Protein AF-A0A1Y4W9K0-F1 (afdb_monomer)

Foldseek 3Di:
DPPPCQWDFPDWDDDQWIWTWIARNVPQFIKIWIDHPPDIDIDFDADPVRHGDGDDPDPPDD

pLDDT: mean 87.02, std 16.93, range [38.94, 97.81]

Sequence (62 aa):
MAKNDRFQIIYTQGVADITRILLDTETGVLYLEMASGYAGGITPLLDADGKPMKWAPREGQA

Structure (mmCIF, N/CA/C/O backbone):
data_AF-A0A1Y4W9K0-F1
#
_entry.id   AF-A0A1Y4W9K0-F1
#
loop_
_atom_site.group_PDB
_atom_site.id
_atom_site.type_symbol
_atom_site.label_atom_id
_atom_site.label_alt_id
_atom_site.label_comp_id
_atom_site.label_asym_id
_atom_site.label_entity_id
_atom_site.label_seq_id
_atom_site.pdbx_PDB_ins_code
_atom_site.Cartn_x
_atom_site.Cartn_y
_atom_site.Cartn_z
_atom_site.occupancy
_atom_site.B_iso_or_equiv
_atom_site.auth_seq_id
_atom_site.auth_comp_id
_atom_site.auth_asym_id
_atom_site.auth_atom_id
_atom_site.pdbx_PDB_model_num
ATOM 1 N N . MET A 1 1 ? 9.992 21.194 12.003 1.00 44.94 1 MET A N 1
ATOM 2 C CA . MET A 1 1 ? 8.719 20.822 11.353 1.00 44.94 1 MET A CA 1
ATOM 3 C C . MET A 1 1 ? 8.350 19.423 11.805 1.00 44.94 1 MET A C 1
ATOM 5 O O . MET A 1 1 ? 9.143 18.521 11.572 1.00 44.94 1 MET A O 1
ATOM 9 N N . ALA A 1 2 ? 7.215 19.238 12.483 1.00 48.41 2 ALA A N 1
ATOM 10 C CA . ALA A 1 2 ? 6.699 17.894 12.730 1.00 48.41 2 ALA A CA 1
ATOM 11 C C . ALA A 1 2 ? 6.364 17.277 11.366 1.00 48.41 2 ALA A C 1
ATOM 13 O O . ALA A 1 2 ? 5.544 17.816 10.622 1.00 48.41 2 ALA A O 1
ATOM 14 N N . LYS A 1 3 ? 7.103 16.238 10.982 1.00 58.09 3 LYS A N 1
ATOM 15 C CA . LYS A 1 3 ? 6.936 15.570 9.698 1.00 58.09 3 LYS A CA 1
ATOM 16 C C . LYS A 1 3 ? 5.647 14.760 9.801 1.00 58.09 3 LYS A C 1
ATOM 18 O O . LYS A 1 3 ? 5.597 13.767 10.518 1.00 58.09 3 LYS A O 1
ATOM 23 N N . ASN A 1 4 ? 4.586 15.267 9.186 1.00 61.09 4 ASN A N 1
ATOM 24 C CA . ASN A 1 4 ? 3.274 14.633 9.175 1.00 61.09 4 ASN A CA 1
ATOM 25 C C . ASN A 1 4 ? 3.336 13.430 8.214 1.00 61.09 4 ASN A C 1
ATOM 27 O O . ASN A 1 4 ? 2.847 13.494 7.088 1.00 61.09 4 ASN A O 1
ATOM 31 N N . ASP A 1 5 ? 4.031 12.361 8.621 1.00 82.00 5 ASP A N 1
ATOM 32 C CA . ASP A 1 5 ? 4.202 11.126 7.845 1.00 82.00 5 ASP A CA 1
ATOM 33 C C . ASP A 1 5 ? 2.906 10.299 7.930 1.00 82.00 5 ASP A C 1
ATOM 35 O O . ASP A 1 5 ? 2.873 9.203 8.490 1.00 82.00 5 ASP A O 1
ATOM 39 N N . ARG A 1 6 ? 1.812 10.866 7.393 1.00 92.19 6 ARG A N 1
ATOM 40 C CA . ARG A 1 6 ? 0.486 10.235 7.364 1.00 92.19 6 ARG A CA 1
ATOM 41 C C . ARG A 1 6 ? 0.555 8.862 6.703 1.00 92.19 6 ARG A C 1
ATOM 43 O O . ARG A 1 6 ? -0.034 7.920 7.219 1.00 92.19 6 ARG A O 1
ATOM 50 N N . PHE A 1 7 ? 1.278 8.752 5.591 1.00 94.25 7 PHE A N 1
ATOM 51 C CA . PHE A 1 7 ? 1.483 7.493 4.884 1.00 94.25 7 PHE A CA 1
ATOM 52 C C . PHE A 1 7 ? 2.847 6.900 5.227 1.00 94.25 7 PHE A C 1
ATOM 54 O O . PHE A 1 7 ? 3.884 7.471 4.888 1.00 94.25 7 PHE A O 1
ATOM 61 N N . GLN A 1 8 ? 2.840 5.738 5.874 1.00 94.69 8 GLN A N 1
ATOM 62 C CA . GLN A 1 8 ? 4.044 4.999 6.241 1.00 94.69 8 GLN A CA 1
ATOM 63 C C . GLN A 1 8 ? 4.235 3.793 5.326 1.00 94.69 8 GLN A C 1
ATOM 65 O O . GLN A 1 8 ? 3.316 3.002 5.140 1.00 94.69 8 GLN A O 1
ATOM 70 N N . ILE A 1 9 ? 5.438 3.620 4.778 1.00 94.50 9 ILE A N 1
ATOM 71 C CA . ILE A 1 9 ? 5.800 2.400 4.050 1.00 94.50 9 ILE A CA 1
ATOM 72 C C . ILE A 1 9 ? 6.037 1.295 5.081 1.00 94.50 9 ILE A C 1
ATOM 74 O O . ILE A 1 9 ? 6.987 1.372 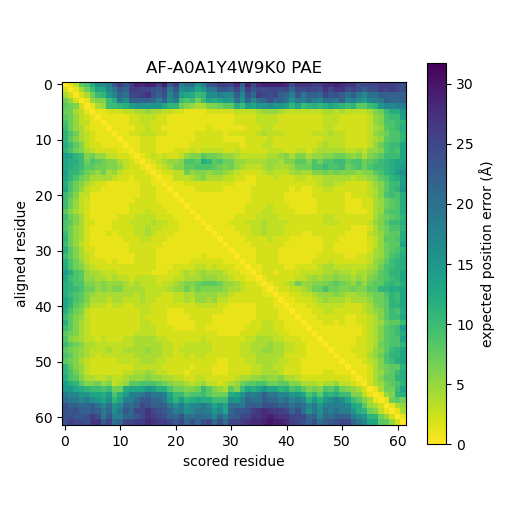5.856 1.00 94.50 9 ILE A O 1
ATOM 78 N N . ILE A 1 10 ? 5.196 0.265 5.069 1.00 94.44 10 ILE A N 1
ATO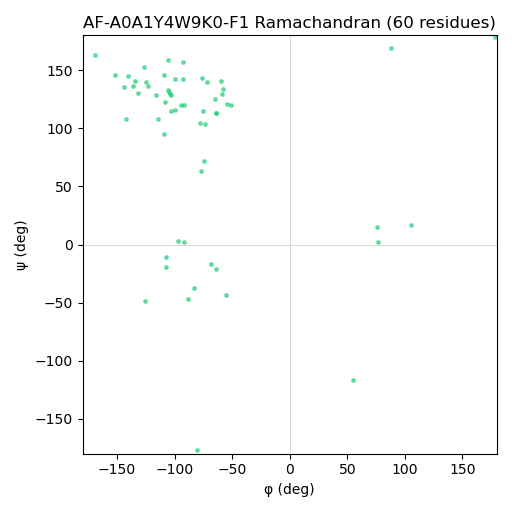M 79 C CA . ILE A 1 10 ? 5.299 -0.878 5.992 1.00 94.44 10 ILE A CA 1
ATOM 80 C C . ILE A 1 10 ? 5.798 -2.154 5.306 1.00 94.44 10 ILE A C 1
ATOM 82 O O . ILE A 1 10 ? 6.132 -3.134 5.965 1.00 94.44 10 ILE A O 1
ATOM 86 N N . TYR A 1 11 ? 5.865 -2.145 3.975 1.00 95.31 11 TYR A N 1
ATOM 87 C CA . TYR A 1 11 ? 6.449 -3.215 3.176 1.00 95.31 11 TYR A CA 1
ATOM 88 C C . TYR A 1 11 ? 6.993 -2.654 1.864 1.00 95.31 11 TYR A C 1
ATOM 90 O O . TYR A 1 11 ? 6.430 -1.717 1.295 1.00 95.31 11 TYR A O 1
ATOM 98 N N . THR A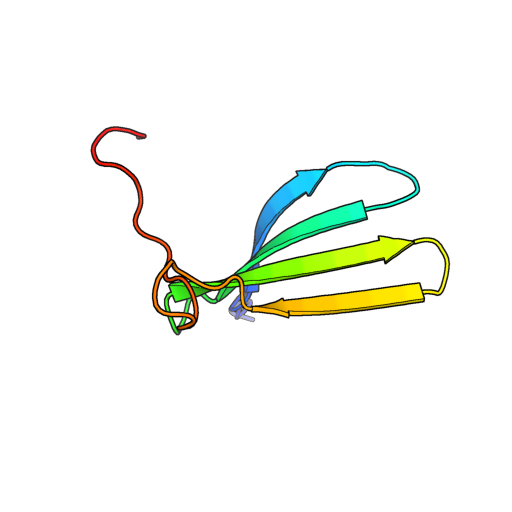 1 12 ? 8.088 -3.226 1.371 1.00 96.12 12 THR A N 1
ATOM 99 C CA . THR A 1 12 ? 8.661 -2.913 0.059 1.00 96.12 12 THR A CA 1
ATOM 100 C C . THR A 1 12 ? 9.226 -4.182 -0.558 1.00 96.12 12 THR A C 1
ATOM 102 O O . THR A 1 12 ? 9.917 -4.950 0.109 1.00 96.12 12 THR A O 1
ATOM 105 N N . GLN A 1 13 ? 8.952 -4.376 -1.843 1.00 96.38 13 GLN A N 1
ATOM 106 C CA . GLN A 1 13 ? 9.456 -5.478 -2.645 1.00 96.38 13 GLN A CA 1
ATOM 107 C C . GLN A 1 13 ? 9.959 -4.963 -3.993 1.00 96.38 13 GLN A C 1
ATOM 109 O O . GLN A 1 13 ? 9.320 -4.114 -4.611 1.00 96.38 13 GLN A O 1
ATOM 114 N N . GLY A 1 14 ? 11.073 -5.536 -4.453 1.00 92.88 14 GLY A N 1
ATOM 115 C CA . GLY A 1 14 ? 11.669 -5.244 -5.755 1.00 92.88 14 GLY A CA 1
ATOM 116 C C . GLY A 1 14 ? 12.645 -4.064 -5.745 1.00 92.88 14 GLY A C 1
ATOM 117 O O . GLY A 1 14 ? 12.792 -3.358 -4.749 1.00 92.88 14 GLY A O 1
ATOM 118 N N . VAL A 1 15 ? 13.368 -3.912 -6.859 1.00 81.75 15 VAL A N 1
ATOM 119 C CA . VAL A 1 15 ? 14.423 -2.892 -7.036 1.00 81.75 15 VAL A CA 1
ATOM 120 C C . VAL A 1 15 ? 14.169 -2.053 -8.290 1.00 81.75 15 VAL A C 1
ATOM 122 O O . VAL A 1 15 ? 14.199 -0.831 -8.208 1.00 81.75 15 VAL A O 1
ATOM 125 N N . ALA A 1 16 ? 13.899 -2.694 -9.435 1.00 86.00 16 ALA A N 1
ATOM 126 C CA . ALA A 1 16 ? 13.545 -2.015 -10.687 1.00 86.00 16 ALA A CA 1
ATOM 127 C C . ALA A 1 16 ? 12.030 -1.767 -10.801 1.00 86.00 16 ALA A C 1
ATOM 129 O O . ALA A 1 16 ? 11.607 -0.648 -11.078 1.00 86.00 16 ALA A O 1
ATOM 130 N N . ASP A 1 17 ? 11.235 -2.798 -10.507 1.00 91.00 17 ASP A N 1
ATOM 131 C CA . ASP A 1 17 ? 9.792 -2.697 -10.309 1.00 91.00 17 ASP A CA 1
ATOM 132 C C . ASP A 1 17 ? 9.524 -2.758 -8.809 1.00 91.00 17 ASP A C 1
ATOM 134 O O . ASP A 1 17 ? 9.845 -3.752 -8.155 1.00 91.00 17 ASP A O 1
ATOM 138 N N . ILE A 1 18 ? 9.004 -1.670 -8.251 1.00 94.88 18 ILE A N 1
ATOM 139 C CA . ILE A 1 18 ? 8.804 -1.513 -6.816 1.00 94.88 18 ILE A CA 1
ATOM 140 C C . ILE A 1 18 ? 7.330 -1.719 -6.500 1.00 94.88 18 ILE A C 1
ATOM 142 O O . ILE A 1 18 ? 6.459 -1.073 -7.076 1.00 94.88 18 ILE A O 1
ATOM 146 N N . THR A 1 19 ? 7.059 -2.586 -5.534 1.00 97.00 19 THR A N 1
ATOM 147 C CA . THR A 1 19 ? 5.744 -2.738 -4.911 1.00 97.00 19 THR A CA 1
ATOM 148 C C . THR A 1 19 ? 5.850 -2.363 -3.440 1.00 97.00 19 THR A C 1
ATOM 150 O O . THR A 1 19 ? 6.730 -2.867 -2.739 1.00 97.00 19 THR A O 1
ATOM 153 N N . ARG A 1 20 ? 4.974 -1.481 -2.949 1.00 97.00 20 ARG A N 1
ATOM 154 C CA . ARG A 1 20 ? 4.936 -1.066 -1.540 1.00 97.00 20 ARG A CA 1
ATOM 155 C C . ARG A 1 20 ? 3.551 -1.236 -0.947 1.00 97.00 20 ARG A C 1
ATOM 157 O O . ARG A 1 20 ? 2.545 -1.128 -1.645 1.00 97.00 20 ARG A O 1
ATOM 164 N N . ILE A 1 21 ? 3.522 -1.443 0.366 1.00 97.06 21 ILE A N 1
ATOM 165 C CA . ILE A 1 21 ? 2.304 -1.301 1.160 1.00 97.06 21 ILE A CA 1
ATOM 166 C C . ILE A 1 21 ? 2.440 -0.040 1.998 1.00 97.06 21 ILE A C 1
ATOM 168 O O . ILE A 1 21 ? 3.397 0.098 2.766 1.00 97.06 21 ILE A O 1
ATOM 172 N N . LEU A 1 22 ? 1.487 0.872 1.829 1.00 96.50 22 LEU A N 1
ATOM 173 C CA . LEU A 1 22 ? 1.405 2.118 2.579 1.00 96.50 22 LEU A CA 1
ATOM 174 C C . LEU A 1 22 ? 0.301 2.002 3.631 1.00 96.50 22 LEU A C 1
ATOM 176 O O . LEU A 1 22 ? -0.829 1.643 3.302 1.00 96.50 22 LEU A O 1
ATOM 180 N N . LEU A 1 23 ? 0.618 2.335 4.879 1.00 95.75 23 LEU A N 1
ATOM 181 C CA . LEU A 1 23 ? -0.334 2.513 5.969 1.00 95.75 23 LEU A CA 1
ATOM 182 C C . LEU A 1 23 ? -0.707 3.990 6.081 1.00 95.75 23 LEU A C 1
ATOM 184 O O . LEU A 1 23 ? 0.158 4.820 6.352 1.00 95.75 23 LEU A O 1
ATOM 188 N N . ASP A 1 24 ? -1.989 4.310 5.924 1.00 95.94 24 ASP A N 1
ATOM 189 C CA . ASP A 1 24 ? -2.536 5.602 6.334 1.00 95.94 24 ASP A CA 1
ATOM 190 C C . ASP A 1 24 ? -2.743 5.610 7.852 1.00 95.94 24 ASP A C 1
ATOM 192 O O . ASP A 1 24 ? -3.675 5.002 8.373 1.00 95.94 24 ASP A O 1
ATOM 196 N N . THR A 1 25 ? -1.866 6.301 8.567 1.00 93.19 25 THR A N 1
ATOM 197 C CA . THR A 1 25 ? -1.870 6.390 10.033 1.00 93.19 25 THR A CA 1
ATOM 198 C C . THR A 1 25 ? -3.059 7.161 10.6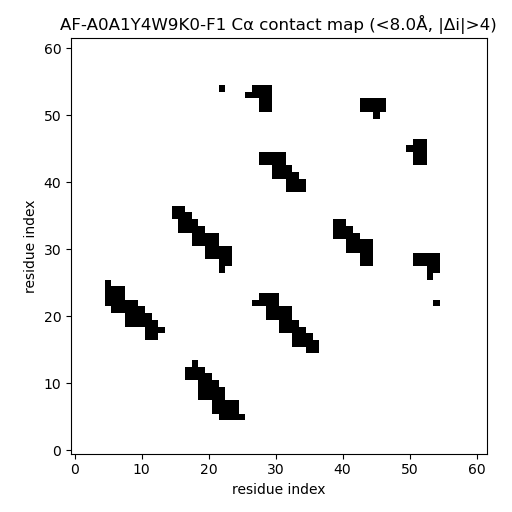08 1.00 93.19 25 THR A C 1
ATOM 200 O O . THR A 1 25 ? -3.358 6.994 11.788 1.00 93.19 25 THR A O 1
ATOM 203 N N . GLU A 1 26 ? -3.781 7.952 9.805 1.00 94.25 26 GLU A N 1
ATOM 204 C CA . GLU A 1 26 ? -4.998 8.642 10.259 1.00 94.25 26 GLU A CA 1
ATOM 205 C C . GLU A 1 26 ? -6.232 7.732 10.196 1.00 94.25 26 GLU A C 1
ATOM 207 O O . GLU A 1 26 ? -7.107 7.802 11.058 1.00 94.25 26 GLU A O 1
ATOM 212 N N . THR A 1 27 ? -6.327 6.877 9.172 1.00 94.69 27 THR A N 1
ATOM 213 C CA . THR A 1 27 ? -7.535 6.066 8.912 1.00 94.69 27 THR A CA 1
ATOM 214 C C . THR A 1 27 ? -7.365 4.578 9.226 1.00 94.69 27 THR A C 1
ATOM 216 O O . THR A 1 27 ? -8.359 3.856 9.392 1.00 94.69 27 THR A O 1
ATOM 219 N N . GLY A 1 28 ? -6.114 4.124 9.302 1.00 94.88 28 GLY A N 1
ATOM 220 C CA . GLY A 1 28 ? -5.699 2.729 9.398 1.00 94.88 28 GLY A CA 1
ATOM 221 C C . GLY A 1 28 ? -5.776 1.960 8.076 1.00 94.88 28 GLY A C 1
ATOM 222 O O . GLY A 1 28 ? -5.532 0.758 8.083 1.00 94.88 28 GLY A O 1
ATOM 223 N N . VAL A 1 29 ? -6.152 2.595 6.960 1.00 97.38 29 VAL A N 1
ATOM 224 C CA . VAL A 1 29 ? -6.334 1.919 5.664 1.00 97.38 29 VAL A CA 1
ATOM 225 C C . VAL A 1 29 ? -4.990 1.600 5.014 1.00 97.38 29 VAL A C 1
ATOM 227 O O . VAL A 1 29 ? -4.045 2.389 5.085 1.00 97.38 29 VAL A O 1
ATOM 230 N N . LEU A 1 30 ? 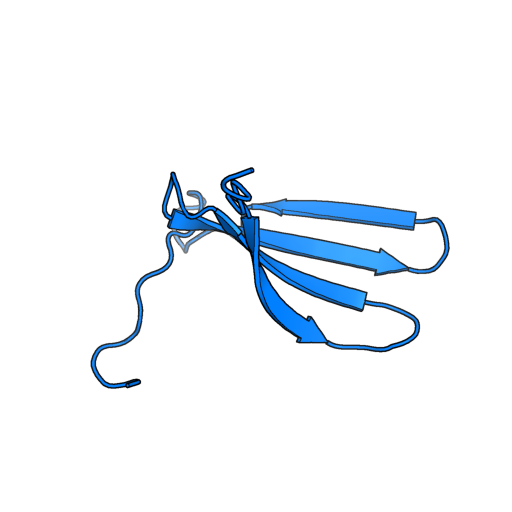-4.924 0.447 4.350 1.00 97.56 30 LEU A N 1
ATOM 231 C CA . LEU A 1 30 ? -3.756 0.007 3.597 1.00 97.56 30 LEU A CA 1
ATOM 232 C C . LEU A 1 30 ? -3.909 0.261 2.100 1.00 97.56 30 LEU A C 1
ATOM 234 O O . LEU A 1 30 ? -4.975 0.044 1.523 1.00 97.56 30 LEU A O 1
ATOM 238 N N . TYR A 1 31 ? -2.807 0.641 1.463 1.00 97.75 31 TYR A N 1
ATOM 239 C CA . TYR A 1 31 ? -2.729 0.856 0.023 1.00 97.75 31 TYR A CA 1
ATOM 240 C C . TYR A 1 31 ? -1.615 0.016 -0.587 1.00 97.75 31 TYR A C 1
ATOM 242 O O . TYR A 1 31 ? -0.527 -0.074 -0.020 1.00 97.75 31 TYR A O 1
ATOM 250 N N . LEU A 1 32 ? -1.881 -0.553 -1.761 1.00 97.44 32 LEU A N 1
ATOM 251 C CA . LEU A 1 32 ? -0.868 -1.129 -2.635 1.00 97.44 32 LEU A CA 1
ATOM 252 C C . LEU A 1 32 ? -0.406 -0.051 -3.610 1.00 97.44 32 LEU A C 1
ATOM 254 O O . LEU A 1 32 ? -1.208 0.464 -4.389 1.00 97.44 32 LEU A O 1
ATOM 258 N N . GLU A 1 33 ? 0.879 0.269 -3.569 1.00 97.12 33 GLU A N 1
ATOM 259 C CA . GLU A 1 33 ? 1.550 1.124 -4.542 1.00 97.12 33 GLU A CA 1
ATOM 260 C C . GLU A 1 33 ? 2.423 0.246 -5.445 1.00 97.12 33 GLU A C 1
ATOM 262 O O . GLU A 1 33 ? 3.183 -0.589 -4.951 1.00 97.12 33 GLU A O 1
ATOM 267 N N . MET A 1 34 ? 2.349 0.455 -6.758 1.00 96.38 34 MET A N 1
ATOM 268 C CA . MET A 1 34 ? 3.274 -0.131 -7.726 1.00 96.38 34 MET A CA 1
ATOM 269 C C . MET A 1 34 ? 3.942 0.982 -8.529 1.00 96.38 34 MET A C 1
ATOM 271 O O . MET A 1 34 ? 3.265 1.895 -9.002 1.00 96.38 34 MET A O 1
ATOM 275 N N . ALA A 1 35 ? 5.248 0.870 -8.737 1.00 94.44 35 ALA A N 1
ATOM 276 C CA . ALA A 1 35 ? 6.024 1.714 -9.632 1.00 94.44 35 ALA A CA 1
ATOM 277 C C . ALA A 1 35 ? 6.903 0.837 -10.534 1.00 94.44 35 ALA A C 1
ATOM 279 O O . ALA A 1 35 ? 7.607 -0.043 -10.047 1.00 94.44 35 ALA A O 1
ATOM 280 N N . SER A 1 36 ? 6.866 1.079 -11.843 1.00 93.25 36 SER A N 1
ATOM 281 C CA . SER A 1 36 ? 7.668 0.377 -12.851 1.00 93.25 36 SER A CA 1
ATOM 282 C C . SER A 1 36 ? 8.107 1.376 -13.919 1.00 93.25 36 SER A C 1
ATOM 284 O O . SER A 1 36 ? 7.291 1.885 -14.692 1.00 93.25 36 SER A O 1
ATOM 286 N N . GLY A 1 37 ? 9.396 1.721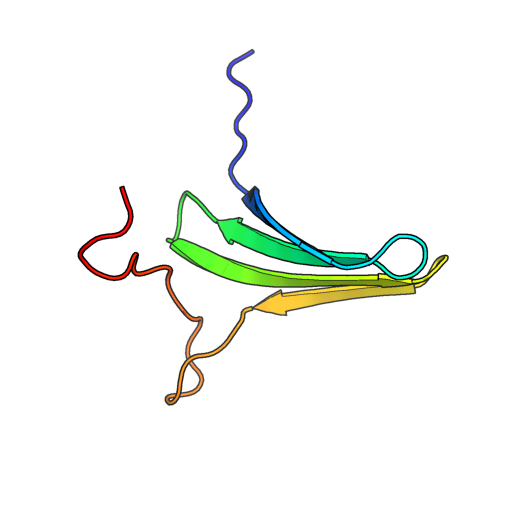 -13.934 1.00 89.00 37 GLY A N 1
ATOM 287 C CA . GLY A 1 37 ? 9.921 2.783 -14.797 1.00 89.00 37 GLY A CA 1
ATOM 288 C C . GLY A 1 37 ? 9.183 4.116 -14.595 1.00 89.00 37 GLY A C 1
ATOM 289 O O . GLY A 1 37 ? 9.224 4.695 -13.513 1.00 89.00 37 GLY A O 1
ATOM 290 N N . TYR A 1 38 ? 8.505 4.599 -15.642 1.00 88.00 38 TYR A N 1
ATOM 291 C CA . TYR A 1 38 ? 7.693 5.831 -15.620 1.00 88.00 38 TYR A CA 1
ATOM 292 C C . TYR A 1 38 ? 6.193 5.584 -15.392 1.00 88.00 38 TYR A C 1
ATOM 294 O O . TYR A 1 38 ? 5.399 6.522 -15.450 1.00 88.00 38 TYR A O 1
ATOM 302 N N . ALA A 1 39 ? 5.795 4.332 -15.173 1.00 92.88 39 ALA A N 1
ATOM 303 C CA . ALA A 1 39 ? 4.423 3.944 -14.894 1.00 92.88 39 ALA A CA 1
ATOM 304 C C . ALA A 1 39 ? 4.248 3.598 -13.412 1.00 92.88 39 ALA A C 1
ATOM 306 O O . ALA A 1 39 ? 5.198 3.260 -12.703 1.00 92.88 39 ALA A O 1
ATOM 307 N N . GLY A 1 40 ? 3.007 3.652 -12.945 1.00 93.50 40 GLY A N 1
ATOM 308 C CA . GLY A 1 40 ? 2.673 3.261 -11.588 1.00 93.50 40 GLY A CA 1
ATOM 309 C C . GLY A 1 40 ? 1.203 3.459 -11.271 1.00 93.50 40 GLY A C 1
ATOM 310 O O . GLY A 1 40 ? 0.422 3.921 -12.104 1.00 93.50 40 GLY A O 1
ATOM 311 N N . GLY A 1 41 ? 0.834 3.095 -10.053 1.00 96.31 41 GLY A N 1
ATOM 312 C CA . GLY A 1 41 ? -0.525 3.227 -9.561 1.00 96.31 41 GLY A CA 1
ATOM 313 C C . GLY A 1 41 ? -0.613 2.977 -8.067 1.00 96.31 41 GLY A C 1
ATOM 314 O O . GLY A 1 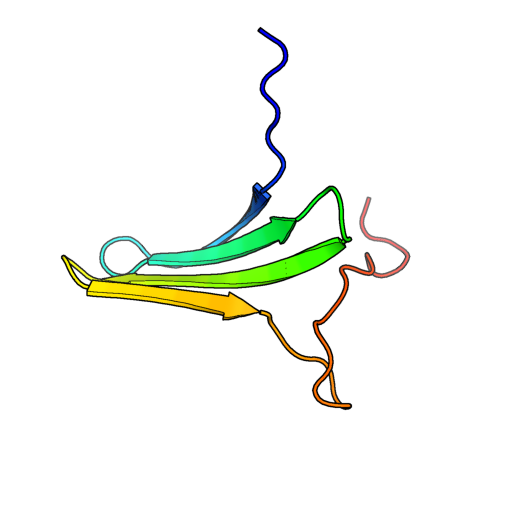41 ? 0.289 2.406 -7.454 1.00 96.31 41 GLY A O 1
ATOM 315 N N . ILE A 1 42 ? -1.728 3.413 -7.493 1.00 96.94 42 ILE A N 1
ATOM 316 C CA . ILE A 1 42 ? -2.070 3.186 -6.095 1.00 96.94 42 ILE A CA 1
ATOM 317 C C . ILE A 1 42 ? -3.536 2.774 -5.998 1.00 96.94 42 ILE A C 1
ATOM 319 O O . ILE A 1 42 ? -4.396 3.352 -6.662 1.00 96.94 42 ILE A O 1
ATOM 323 N N . THR A 1 43 ? -3.822 1.771 -5.174 1.00 97.81 43 THR A N 1
ATOM 324 C CA . THR A 1 43 ? -5.186 1.314 -4.885 1.00 97.81 43 THR A CA 1
ATOM 325 C C . THR A 1 43 ? -5.316 0.966 -3.406 1.00 97.81 43 THR A C 1
ATOM 327 O O . THR A 1 43 ? -4.351 0.459 -2.827 1.00 97.81 43 THR A O 1
ATOM 330 N N . PRO A 1 44 ? -6.475 1.202 -2.762 1.00 97.31 44 PRO A N 1
ATOM 331 C CA . PRO A 1 44 ? -6.732 0.608 -1.458 1.00 97.31 44 PRO A CA 1
ATOM 332 C C . PRO A 1 44 ? -6.689 -0.920 -1.573 1.00 97.31 44 PRO A C 1
ATOM 334 O O . PRO A 1 44 ? -7.178 -1.496 -2.549 1.00 97.31 44 PRO A O 1
ATOM 337 N N . LEU A 1 45 ? -6.111 -1.574 -0.569 1.00 97.06 45 LEU A N 1
ATOM 338 C CA . LEU A 1 45 ? -6.322 -3.002 -0.365 1.00 97.06 45 LEU A CA 1
ATOM 339 C C . LEU A 1 45 ? -7.742 -3.204 0.140 1.00 97.06 45 LEU A C 1
ATOM 341 O O . LEU A 1 45 ? -8.216 -2.426 0.966 1.00 97.06 45 LEU A O 1
ATOM 345 N N . LEU A 1 46 ? -8.412 -4.242 -0.346 1.00 97.06 46 LEU A N 1
ATOM 346 C CA . LEU A 1 46 ? -9.778 -4.554 0.050 1.00 97.06 46 LEU A CA 1
ATOM 347 C C . LEU A 1 46 ? -9.810 -5.818 0.908 1.00 97.06 46 LEU A C 1
ATOM 349 O O . LEU A 1 46 ? -9.007 -6.731 0.718 1.00 97.06 46 LEU A O 1
ATOM 353 N N . ASP A 1 47 ? -10.727 -5.847 1.867 1.00 95.19 47 ASP A N 1
ATOM 354 C CA . ASP A 1 47 ? -11.063 -7.043 2.630 1.00 95.19 47 ASP A CA 1
ATOM 355 C C . ASP A 1 47 ? -12.025 -7.964 1.852 1.00 95.19 47 ASP A C 1
ATOM 357 O O . ASP A 1 47 ? -12.369 -7.717 0.693 1.00 95.19 47 ASP A O 1
ATOM 361 N N . ALA A 1 48 ? -12.449 -9.056 2.494 1.00 95.56 48 ALA A N 1
ATOM 362 C CA . ALA A 1 48 ? -13.346 -10.044 1.896 1.00 95.56 48 ALA A CA 1
ATOM 363 C C . ALA A 1 48 ? -14.744 -9.490 1.551 1.00 95.56 48 ALA A C 1
ATOM 365 O O . ALA A 1 48 ? -15.415 -10.056 0.691 1.00 95.56 48 ALA A O 1
ATOM 366 N N . ASP A 1 49 ? -15.159 -8.382 2.174 1.00 96.94 49 ASP A N 1
ATOM 367 C CA . ASP A 1 49 ? -16.432 -7.705 1.908 1.00 96.94 49 ASP A CA 1
ATOM 368 C C . ASP A 1 49 ? -16.294 -6.610 0.833 1.00 96.94 49 ASP A C 1
ATOM 370 O O . ASP A 1 49 ? -17.256 -5.899 0.530 1.00 96.94 49 ASP A O 1
ATOM 374 N N . GLY A 1 50 ? -15.096 -6.435 0.265 1.00 96.38 50 GLY A N 1
ATOM 375 C CA . GLY A 1 50 ? -14.803 -5.394 -0.716 1.00 96.38 50 GLY A CA 1
ATOM 376 C C . GLY A 1 50 ? -14.661 -3.995 -0.111 1.00 96.38 50 GLY A C 1
ATOM 377 O O . GLY A 1 50 ? -14.705 -3.006 -0.845 1.00 96.38 50 GLY A O 1
ATOM 378 N N . LYS A 1 51 ? -14.499 -3.878 1.211 1.00 96.81 51 LYS A N 1
ATOM 379 C CA . LYS A 1 51 ? -14.257 -2.597 1.888 1.00 96.81 51 LYS A CA 1
ATOM 380 C C . LYS A 1 51 ? -12.756 -2.349 2.035 1.00 96.81 51 LYS A C 1
ATOM 382 O O . LYS A 1 51 ? -11.983 -3.303 2.035 1.00 96.81 51 LYS A O 1
ATOM 387 N N . PRO A 1 52 ? -12.313 -1.087 2.186 1.00 97.25 52 PRO A N 1
ATOM 388 C CA . PRO A 1 52 ? -10.911 -0.793 2.453 1.00 97.25 52 PRO A CA 1
ATOM 389 C C . PRO A 1 52 ? -10.399 -1.545 3.686 1.00 97.25 52 PRO A C 1
ATOM 391 O O . PRO A 1 52 ? -10.906 -1.367 4.796 1.00 97.25 52 PRO A O 1
ATOM 394 N N . MET A 1 53 ? -9.373 -2.365 3.477 1.00 96.06 53 MET A N 1
ATOM 395 C CA . MET A 1 53 ? -8.728 -3.150 4.513 1.00 96.06 53 MET A CA 1
ATOM 396 C C . MET A 1 53 ? -8.059 -2.213 5.513 1.00 96.06 53 MET A C 1
ATOM 398 O O . MET A 1 53 ? -7.223 -1.379 5.152 1.00 96.06 53 MET A O 1
ATOM 402 N N . LYS A 1 54 ? -8.412 -2.385 6.786 1.00 93.88 54 LYS A N 1
ATOM 403 C CA . LYS A 1 54 ? -7.741 -1.713 7.894 1.00 93.88 54 LYS A CA 1
ATOM 404 C C . LYS A 1 54 ? -6.625 -2.581 8.453 1.00 93.88 54 LYS A C 1
ATOM 406 O O . LYS A 1 54 ? -6.765 -3.797 8.564 1.00 93.88 54 LYS A O 1
ATOM 411 N N . TRP A 1 55 ? -5.531 -1.939 8.837 1.00 86.69 55 TRP A N 1
ATOM 412 C CA . TRP A 1 55 ? -4.435 -2.576 9.544 1.00 86.69 55 TRP A CA 1
ATOM 413 C C . TRP A 1 55 ? -4.906 -3.065 10.914 1.00 86.69 55 TRP A C 1
ATOM 415 O O . TRP A 1 55 ? -5.224 -2.270 11.798 1.00 86.69 55 TRP A O 1
ATOM 425 N N . ALA A 1 56 ? -4.934 -4.382 11.086 1.00 78.81 56 ALA A N 1
ATOM 426 C CA . ALA A 1 56 ? -5.037 -5.030 12.381 1.00 78.81 56 ALA A CA 1
ATOM 427 C C . ALA A 1 56 ? -3.716 -5.778 12.605 1.00 78.81 56 ALA A C 1
ATOM 429 O O . ALA A 1 56 ? -3.469 -6.771 11.911 1.00 78.81 56 ALA A O 1
ATOM 430 N N . PRO A 1 57 ? -2.831 -5.315 13.505 1.00 60.97 57 PRO A N 1
ATOM 431 C CA . PRO A 1 57 ? -1.678 -6.120 13.869 1.00 60.97 57 PRO A CA 1
ATOM 432 C C . PRO A 1 57 ? -2.204 -7.444 14.432 1.00 60.97 57 PRO A C 1
ATOM 434 O O . PRO A 1 57 ? -3.097 -7.449 15.281 1.00 60.97 57 PRO A O 1
ATOM 437 N N . ARG A 1 58 ? -1.702 -8.579 13.929 1.00 56.31 58 ARG A N 1
ATOM 438 C CA . ARG A 1 58 ? -1.999 -9.872 14.559 1.00 56.31 58 ARG A CA 1
ATOM 439 C C . ARG A 1 58 ? -1.521 -9.792 16.007 1.00 56.31 58 ARG A C 1
ATOM 441 O O . ARG A 1 58 ? -0.404 -9.328 16.243 1.00 56.31 58 ARG A O 1
ATOM 448 N N . GLU A 1 59 ? -2.343 -10.239 16.954 1.00 43.31 59 GLU A N 1
ATOM 449 C CA . GLU A 1 59 ? -1.906 -10.390 18.342 1.00 43.31 59 GLU A CA 1
ATOM 450 C C . GLU A 1 59 ? -0.592 -11.192 18.365 1.00 43.31 59 GLU A C 1
ATOM 452 O O . GLU A 1 59 ? -0.535 -12.314 17.861 1.00 43.31 59 GLU A O 1
ATOM 457 N N . GLY A 1 60 ? 0.479 -10.592 18.898 1.00 50.34 60 GLY A N 1
ATOM 458 C CA . GLY A 1 60 ? 1.748 -11.285 19.140 1.00 50.34 60 GLY A CA 1
ATOM 459 C C . GLY A 1 60 ? 2.924 -10.997 18.199 1.00 50.34 60 GLY A C 1
ATOM 460 O O . GLY A 1 60 ? 3.878 -11.768 18.216 1.00 50.34 60 GLY A O 1
ATOM 461 N N . GLN A 1 61 ? 2.924 -9.916 17.413 1.00 39.50 61 GLN A N 1
ATOM 462 C CA . GLN A 1 61 ? 4.168 -9.405 16.807 1.00 39.50 61 GLN A CA 1
ATOM 463 C C . GLN A 1 61 ? 4.559 -8.084 17.478 1.00 39.50 61 GLN A C 1
ATOM 465 O O . GLN A 1 61 ? 4.014 -7.030 17.153 1.00 39.50 61 GLN A O 1
ATOM 470 N N . ALA A 1 62 ? 5.437 -8.209 18.478 1.00 38.94 62 ALA A N 1
ATOM 471 C CA . ALA A 1 62 ? 6.182 -7.126 19.118 1.00 38.94 62 ALA A CA 1
ATOM 472 C C . ALA A 1 62 ? 7.490 -6.859 18.363 1.00 38.94 62 ALA A C 1
ATOM 474 O O . ALA A 1 62 ? 8.034 -7.832 17.789 1.00 38.94 62 ALA A O 1
#

Mean predicted aligned error: 6.07 Å

Secondary structure (DSSP, 8-state):
------EEEEEEE-SSEEEEEEEETTT-BEEEEEEETTEEEEEE-B-TTSSBPB--PPTT--

Nearest PDB structures (foldseek):
  6sy0-assembly1_B  TM=6.581E-01  e=2.638E+00  Plasmodium falciparu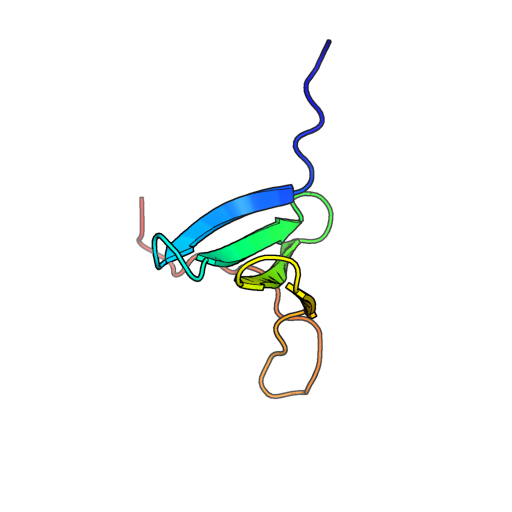m 3D7
  9azz-assembly3_C  TM=6.539E-01  e=2.490E+00  Ehrlichia ruminantium str. Gardel
  5bvo-assembly1_A  TM=5.562E-01  e=2.962E+00  Homo sapiens
  6s9u-assembly1_A  TM=5.720E-01  e=7.056E+00  Ilumatobacter coccineus YM16-304

Radius of gyration: 13.21 Å; Cα contacts (8 Å, |Δi|>4): 104; chains: 1; bounding box: 31×32×35 Å

Solvent-accessible surface area (backbone atoms only — not comparable to full-atom values): 3819 Å² total; per-residue (Å²): 128,87,76,82,67,44,66,37,80,79,45,79,45,74,81,75,50,35,39,34,35,33,36,31,73,86,78,36,36,32,28,4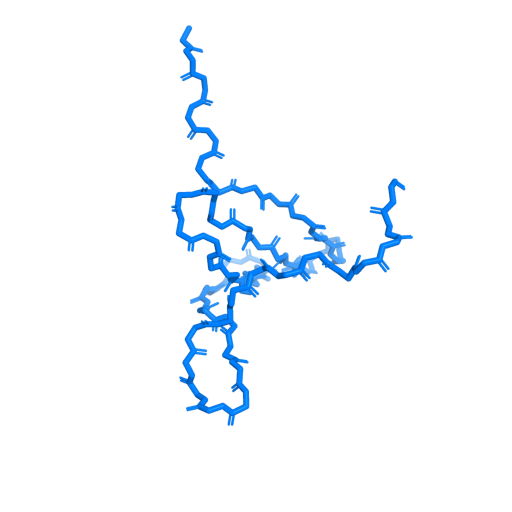3,36,40,39,43,87,95,46,70,52,74,44,71,37,59,42,98,85,69,44,75,26,60,76,69,82,65,92,86,78,130